Protein AF-G0ZS28-F1 (afdb_monomer_lite)

pLDDT: mean 89.7, std 11.5, range [50.78, 98.5]

Secondary structure (DSSP, 8-state):
--GGGTTS-SSSTTTSGGGHHHHHHHHHHHHH--S-------GGGGTGGGGHHHHHHHHHHHHTT-----

Radius of gyration: 12.56 Å; chains: 1; bounding box: 28×19×32 Å

Sequence (70 aa):
VSGFNRFRNTEAPLDDPKNHQLVVFMDIVNYLKPKYVLMENVVDILKFAGGFLGRYAMGRLVSMNYQARL

Organism: NCBI:txid103351

Structure (mmCIF, N/CA/C/O backbone):
data_AF-G0ZS28-F1
#
_entry.id   AF-G0ZS28-F1
#
loop_
_atom_site.group_PDB
_atom_site.id
_atom_site.type_symbol
_atom_site.label_atom_id
_atom_site.label_alt_id
_atom_site.label_comp_id
_atom_site.label_asym_id
_atom_site.label_entity_id
_atom_site.label_seq_id
_atom_site.pdbx_PDB_ins_code
_atom_site.Cartn_x
_atom_site.Cartn_y
_atom_site.Cartn_z
_atom_site.occupancy
_atom_site.B_iso_or_equiv
_atom_site.auth_seq_id
_atom_site.auth_comp_id
_atom_site.auth_asym_id
_atom_site.auth_atom_id
_atom_site.pdbx_PDB_model_num
ATOM 1 N N . VAL A 1 1 ? 4.925 7.894 -16.222 1.00 50.78 1 VAL A N 1
ATOM 2 C CA . VAL A 1 1 ? 6.123 7.172 -15.753 1.00 50.78 1 VAL A CA 1
ATOM 3 C C . VAL A 1 1 ? 7.206 8.209 -15.566 1.00 50.78 1 VAL A C 1
ATOM 5 O O . VAL A 1 1 ? 7.675 8.748 -16.564 1.00 50.78 1 VAL A O 1
ATOM 8 N N . SER A 1 2 ? 7.518 8.581 -14.324 1.00 54.75 2 SER A N 1
ATOM 9 C CA . SER A 1 2 ? 8.630 9.505 -14.068 1.00 54.75 2 SER A CA 1
ATOM 10 C C . SER A 1 2 ? 9.942 8.966 -14.670 1.00 54.75 2 SER A C 1
ATOM 12 O O . SER A 1 2 ? 10.152 7.751 -14.731 1.00 54.75 2 SER A O 1
ATOM 14 N N . GLY A 1 3 ? 10.847 9.851 -15.101 1.00 58.12 3 GLY A N 1
ATOM 15 C CA . GLY A 1 3 ? 12.148 9.452 -15.665 1.00 58.12 3 GLY A CA 1
ATOM 16 C C . GLY A 1 3 ? 13.016 8.620 -14.705 1.00 58.12 3 GLY A C 1
ATOM 17 O O . GLY A 1 3 ? 13.874 7.862 -15.148 1.00 58.12 3 GLY A O 1
ATOM 18 N N . PHE A 1 4 ? 12.740 8.690 -13.398 1.00 61.09 4 PHE A N 1
ATOM 19 C CA . PHE A 1 4 ? 13.439 7.955 -12.338 1.00 61.09 4 PHE A CA 1
ATOM 20 C C . PHE A 1 4 ? 13.025 6.478 -12.217 1.00 61.09 4 PHE A C 1
ATOM 22 O O . PHE A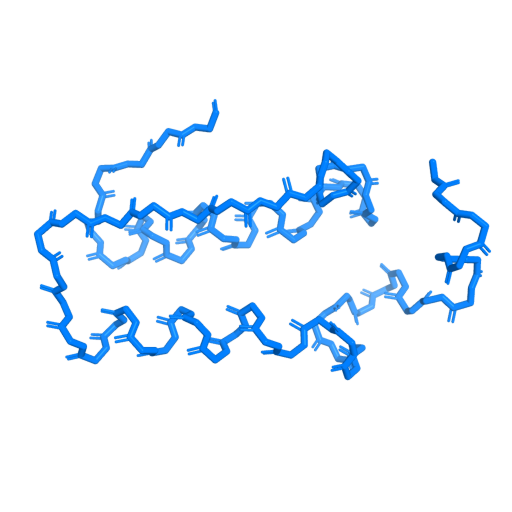 1 4 ? 13.720 5.699 -11.563 1.00 61.09 4 PHE A O 1
ATOM 29 N N . ASN A 1 5 ? 11.910 6.080 -12.840 1.00 60.94 5 ASN A N 1
ATOM 30 C CA . ASN A 1 5 ? 11.386 4.711 -12.785 1.00 60.94 5 ASN A CA 1
A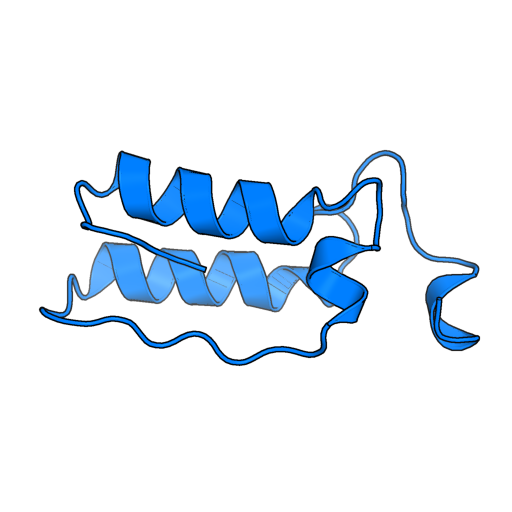TOM 31 C C . ASN A 1 5 ? 11.918 3.803 -13.909 1.00 60.94 5 ASN A C 1
ATOM 33 O O . ASN A 1 5 ? 11.570 2.627 -13.950 1.00 60.94 5 ASN A O 1
ATOM 37 N N . ARG A 1 6 ? 12.772 4.323 -14.805 1.00 61.16 6 ARG A N 1
ATOM 38 C CA . ARG A 1 6 ? 13.263 3.605 -15.996 1.00 61.16 6 ARG A CA 1
ATOM 39 C C . ARG A 1 6 ? 14.114 2.366 -15.679 1.00 61.16 6 ARG A C 1
ATOM 41 O O . ARG A 1 6 ? 14.122 1.439 -16.474 1.00 61.16 6 ARG A O 1
ATOM 48 N N . PHE A 1 7 ? 14.797 2.351 -14.532 1.00 67.69 7 PHE A N 1
ATOM 49 C CA . PHE A 1 7 ? 15.676 1.255 -14.092 1.00 67.69 7 PHE A CA 1
ATOM 50 C C . PHE A 1 7 ? 15.123 0.481 -12.887 1.00 67.69 7 PHE A C 1
ATOM 52 O O . PHE A 1 7 ? 15.872 -0.212 -12.205 1.00 67.69 7 PHE A O 1
ATOM 59 N N . ARG A 1 8 ? 13.836 0.654 -12.560 1.00 75.00 8 AR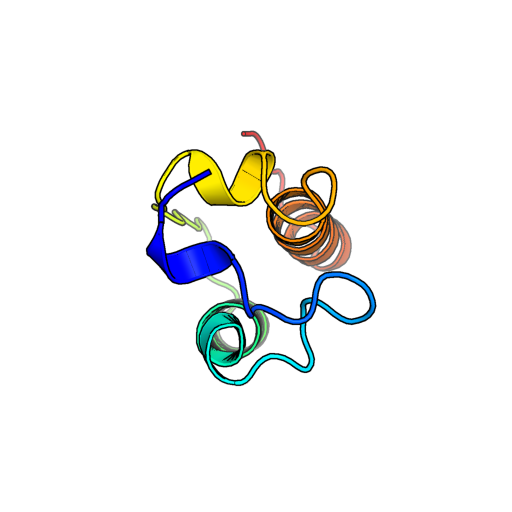G A N 1
ATOM 60 C CA . ARG A 1 8 ? 13.228 -0.051 -11.429 1.00 75.00 8 ARG A CA 1
ATOM 61 C C . ARG A 1 8 ? 12.904 -1.494 -11.787 1.00 75.00 8 ARG A C 1
ATOM 63 O O . ARG A 1 8 ? 12.565 -1.792 -12.934 1.00 75.00 8 ARG A O 1
ATOM 70 N N . ASN A 1 9 ? 12.944 -2.361 -10.780 1.00 80.69 9 ASN A N 1
ATOM 71 C CA . ASN A 1 9 ? 12.554 -3.753 -10.945 1.00 80.69 9 ASN A CA 1
ATOM 72 C C . ASN A 1 9 ? 11.031 -3.840 -11.121 1.00 80.69 9 ASN A C 1
ATOM 74 O O . ASN A 1 9 ? 10.266 -3.667 -10.174 1.00 80.69 9 ASN A O 1
ATOM 78 N N . THR A 1 10 ? 10.587 -4.038 -12.361 1.00 82.75 10 THR A N 1
ATOM 79 C CA . THR A 1 10 ? 9.158 -4.158 -12.688 1.00 82.75 10 THR A CA 1
ATOM 80 C C . THR A 1 10 ? 8.643 -5.589 -12.572 1.00 82.75 10 THR A C 1
ATOM 82 O O . THR A 1 10 ? 7.436 -5.765 -12.423 1.00 82.75 10 THR A O 1
ATOM 85 N N . GLU A 1 11 ? 9.534 -6.584 -12.584 1.00 86.06 11 GLU A N 1
ATOM 86 C CA . GLU A 1 11 ? 9.193 -8.003 -12.442 1.00 86.06 11 GLU A CA 1
ATOM 87 C C . GLU A 1 11 ? 8.939 -8.376 -10.978 1.00 86.06 11 GLU A C 1
ATOM 89 O O . GLU A 1 11 ? 7.947 -9.035 -10.674 1.00 86.06 11 GLU A O 1
ATOM 94 N N . ALA A 1 12 ? 9.772 -7.867 -10.063 1.00 86.88 12 ALA A N 1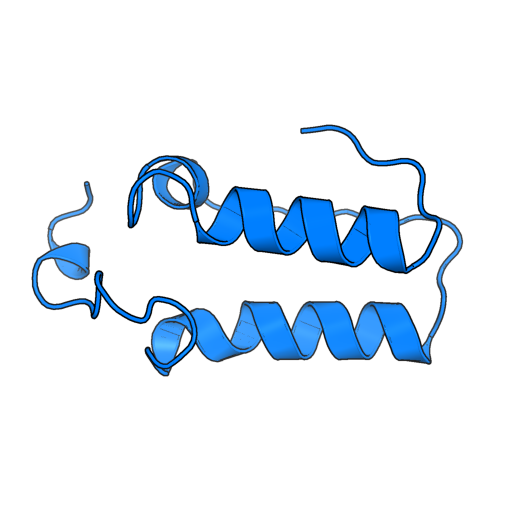
ATOM 95 C CA . ALA A 1 12 ? 9.592 -7.993 -8.617 1.00 86.88 12 ALA A CA 1
ATOM 96 C C . ALA A 1 12 ? 9.559 -6.607 -7.936 1.00 86.88 12 ALA A C 1
ATOM 98 O O . ALA A 1 12 ? 10.546 -6.165 -7.341 1.00 86.88 12 ALA A O 1
ATOM 99 N N . PRO A 1 13 ? 8.417 -5.890 -7.996 1.00 86.12 13 PRO A N 1
ATOM 100 C CA . PRO A 1 13 ? 8.284 -4.524 -7.484 1.00 86.12 13 PRO A CA 1
ATOM 101 C C . PRO A 1 13 ? 8.606 -4.343 -5.998 1.00 86.12 13 PRO A C 1
ATOM 103 O O . PRO A 1 13 ? 9.009 -3.252 -5.605 1.00 86.12 13 PRO A O 1
ATOM 106 N N . LEU A 1 14 ? 8.387 -5.364 -5.164 1.00 86.25 14 LEU A N 1
ATOM 107 C CA . LEU A 1 14 ? 8.628 -5.289 -3.715 1.00 86.25 14 LEU A CA 1
ATOM 108 C C . LEU A 1 14 ? 10.087 -5.541 -3.333 1.00 86.25 14 LEU A C 1
ATOM 110 O O . LEU A 1 14 ? 10.511 -5.067 -2.283 1.00 86.25 14 LEU A O 1
ATOM 114 N N . ASP A 1 15 ? 10.844 -6.224 -4.193 1.00 88.44 15 ASP A N 1
ATOM 115 C CA . ASP A 1 15 ? 12.273 -6.475 -3.985 1.00 88.44 15 ASP A CA 1
ATOM 116 C C . ASP A 1 15 ? 13.111 -5.234 -4.327 1.00 88.44 15 ASP A C 1
ATOM 118 O O . ASP A 1 15 ? 14.286 -5.148 -3.974 1.00 88.44 15 ASP A O 1
ATOM 122 N N . ASP A 1 16 ? 12.511 -4.240 -4.996 1.00 86.38 16 ASP A N 1
ATOM 123 C CA . ASP A 1 16 ? 13.134 -2.936 -5.181 1.00 86.38 16 ASP A CA 1
ATOM 124 C C . ASP A 1 16 ? 13.263 -2.236 -3.813 1.00 86.38 16 A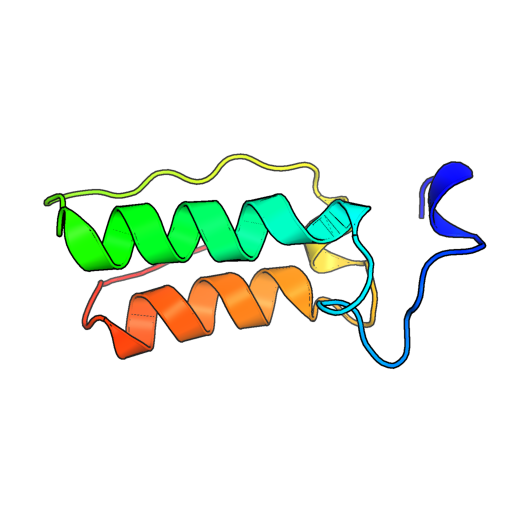SP A C 1
ATOM 126 O O . ASP A 1 16 ? 12.246 -1.902 -3.188 1.00 86.38 16 ASP A O 1
ATOM 130 N N . PRO A 1 17 ? 14.490 -1.938 -3.344 1.00 85.44 17 PRO A N 1
ATOM 131 C CA . PRO A 1 17 ? 14.707 -1.326 -2.036 1.00 85.44 17 PRO A CA 1
ATOM 132 C C . PRO A 1 17 ? 13.996 0.027 -1.894 1.00 85.44 17 PRO A C 1
ATOM 134 O O . PRO A 1 17 ? 13.660 0.435 -0.781 1.00 85.44 17 PRO A O 1
ATOM 137 N N . LYS A 1 18 ? 13.693 0.717 -3.003 1.00 83.94 18 LYS A N 1
ATOM 138 C CA . LYS A 1 18 ? 12.955 1.988 -2.980 1.00 83.94 18 LYS A CA 1
ATOM 139 C C . LYS A 1 18 ? 11.470 1.826 -2.658 1.00 83.94 18 LYS A C 1
ATOM 141 O O . LYS A 1 18 ? 10.834 2.819 -2.315 1.00 83.94 18 LYS A O 1
ATOM 146 N N . ASN A 1 19 ? 10.914 0.620 -2.767 1.00 89.75 19 ASN A N 1
ATOM 147 C CA . ASN A 1 19 ? 9.518 0.335 -2.430 1.00 89.75 19 ASN A CA 1
ATOM 148 C C . ASN A 1 19 ? 9.370 -0.320 -1.044 1.00 89.75 19 ASN A C 1
ATOM 150 O O . ASN A 1 19 ? 8.246 -0.491 -0.573 1.00 89.75 19 ASN A O 1
ATOM 154 N N . HIS A 1 20 ? 10.475 -0.623 -0.350 1.00 92.88 20 HIS A N 1
ATOM 155 C CA . HIS A 1 20 ? 10.464 -1.308 0.947 1.00 92.88 20 HIS A CA 1
ATOM 156 C C . HIS A 1 20 ? 9.654 -0.570 2.029 1.00 92.88 20 HIS A C 1
ATOM 158 O O . HIS A 1 20 ? 8.993 -1.201 2.850 1.00 92.88 20 HIS A O 1
ATOM 164 N N . GLN A 1 21 ? 9.613 0.768 1.996 1.00 94.00 21 GLN A N 1
ATOM 165 C CA . GLN A 1 21 ? 8.816 1.559 2.944 1.00 94.00 21 GLN A CA 1
ATOM 166 C C . GLN A 1 21 ? 7.314 1.237 2.895 1.00 94.00 21 GLN A C 1
ATOM 168 O O . GLN A 1 21 ? 6.641 1.353 3.916 1.00 94.00 21 GLN A O 1
ATOM 173 N N . LEU A 1 22 ? 6.788 0.788 1.749 1.00 95.25 22 LEU A N 1
ATOM 174 C CA . LEU A 1 22 ? 5.395 0.348 1.646 1.00 95.25 22 LEU A CA 1
ATOM 175 C C . LEU A 1 22 ? 5.137 -0.894 2.508 1.00 95.25 22 LEU A C 1
ATOM 177 O O . LEU A 1 22 ? 4.093 -0.994 3.151 1.00 95.25 22 LEU A O 1
ATOM 181 N N . VAL A 1 23 ? 6.092 -1.827 2.534 1.00 95.69 23 VAL A N 1
ATOM 182 C CA . VAL A 1 23 ? 6.025 -3.038 3.363 1.00 95.69 23 VAL A CA 1
ATOM 183 C C . VAL A 1 23 ? 6.081 -2.648 4.836 1.00 95.69 23 VAL A C 1
ATOM 185 O O . VAL A 1 23 ? 5.168 -2.989 5.583 1.00 95.69 23 VAL A O 1
ATOM 188 N N . VAL A 1 24 ? 7.065 -1.828 5.215 1.00 97.19 24 VAL A N 1
ATOM 189 C CA . VAL A 1 24 ? 7.234 -1.352 6.597 1.00 97.19 24 VAL A CA 1
ATOM 190 C C . VAL A 1 24 ? 5.990 -0.614 7.096 1.00 97.19 24 VAL A C 1
ATOM 192 O O . VAL A 1 24 ? 5.531 -0.867 8.207 1.00 97.19 24 VAL A O 1
ATOM 195 N N . PHE A 1 25 ? 5.393 0.261 6.279 1.00 97.69 25 PHE A N 1
ATOM 196 C CA . PHE A 1 25 ? 4.153 0.949 6.645 1.00 97.69 25 PHE A CA 1
ATOM 197 C C . PHE A 1 25 ? 3.020 -0.043 6.936 1.00 97.69 25 PHE A C 1
ATOM 199 O O . PHE A 1 25 ? 2.326 0.087 7.944 1.00 97.69 25 PHE A O 1
ATOM 206 N N . MET A 1 26 ? 2.841 -1.053 6.080 1.00 97.75 26 MET A N 1
ATOM 207 C CA . MET A 1 26 ? 1.805 -2.068 6.280 1.00 97.75 26 MET A CA 1
ATOM 208 C C . MET A 1 26 ? 2.066 -2.944 7.504 1.00 97.75 26 MET A C 1
ATOM 210 O O . MET A 1 26 ? 1.111 -3.361 8.158 1.00 97.75 26 MET A O 1
ATOM 214 N N . ASP A 1 27 ? 3.326 -3.202 7.842 1.00 97.81 27 ASP A N 1
ATOM 215 C CA . ASP A 1 27 ? 3.684 -3.947 9.048 1.00 97.81 27 ASP A CA 1
ATOM 216 C C . ASP A 1 27 ? 3.394 -3.133 10.318 1.00 97.81 27 ASP A C 1
ATOM 218 O O . ASP A 1 27 ? 2.850 -3.676 11.281 1.00 97.81 27 ASP A O 1
ATOM 222 N N . ILE A 1 28 ? 3.638 -1.817 10.299 1.00 98.44 28 ILE A N 1
ATOM 223 C CA . ILE A 1 28 ? 3.250 -0.906 11.390 1.00 98.44 28 ILE A CA 1
ATOM 224 C C . ILE A 1 28 ? 1.726 -0.887 11.566 1.00 98.44 28 ILE A C 1
ATOM 226 O O . ILE A 1 28 ? 1.237 -1.000 12.692 1.00 98.44 28 ILE A O 1
ATOM 230 N N . VAL A 1 29 ? 0.965 -0.781 10.470 1.00 98.31 29 VAL A N 1
ATOM 231 C CA . VAL A 1 29 ? -0.507 -0.838 10.508 1.00 98.31 29 VAL A CA 1
ATOM 232 C C . VAL A 1 29 ? -0.985 -2.166 11.092 1.00 98.31 29 VAL A C 1
ATOM 234 O O . VAL A 1 29 ? -1.849 -2.167 11.969 1.00 98.31 29 VAL A O 1
ATOM 237 N N . ASN A 1 30 ? -0.402 -3.286 10.659 1.00 97.94 30 ASN A N 1
ATOM 238 C CA . ASN A 1 30 ? -0.760 -4.613 11.155 1.00 97.94 30 ASN A CA 1
ATOM 239 C C . ASN A 1 30 ? -0.467 -4.781 12.653 1.00 97.94 30 ASN A C 1
ATOM 241 O O . ASN A 1 30 ? -1.243 -5.406 13.376 1.00 97.94 30 ASN A O 1
ATOM 245 N N . TYR A 1 31 ? 0.651 -4.220 13.116 1.00 98.38 31 TYR A N 1
ATOM 246 C CA . TYR A 1 31 ? 1.060 -4.288 14.513 1.00 98.38 31 TYR A CA 1
ATOM 247 C C . TYR A 1 31 ? 0.171 -3.425 15.417 1.00 98.38 31 TYR A C 1
ATOM 249 O O . TYR A 1 31 ? -0.347 -3.912 16.421 1.00 98.38 31 TYR A O 1
ATOM 257 N N . LEU A 1 32 ? -0.039 -2.155 15.054 1.00 98.50 32 LEU A N 1
ATOM 258 C CA . LEU A 1 32 ? -0.774 -1.196 15.887 1.00 98.50 32 LEU A CA 1
ATOM 259 C C . LEU A 1 32 ? -2.297 -1.328 15.779 1.00 98.50 32 LEU A C 1
ATOM 261 O O . LEU A 1 32 ? -3.003 -0.904 16.691 1.00 98.50 32 LEU A O 1
ATOM 265 N N . LYS A 1 33 ? -2.807 -1.878 14.671 1.00 97.94 33 LYS A N 1
ATOM 266 C CA . LYS A 1 33 ? -4.242 -2.029 14.375 1.00 97.94 33 LYS A CA 1
ATOM 267 C C . LYS A 1 33 ? -5.058 -0.747 14.628 1.00 97.94 33 LYS A C 1
ATOM 269 O O . LYS A 1 33 ? -6.041 -0.774 15.374 1.00 97.94 33 LYS A O 1
ATOM 274 N N . PRO A 1 34 ? -4.678 0.401 14.033 1.00 98.44 34 PRO A N 1
ATOM 275 C CA . PRO A 1 34 ? -5.407 1.651 14.230 1.00 98.44 34 PRO A CA 1
ATOM 276 C C . PRO A 1 34 ? -6.838 1.550 13.686 1.00 98.44 34 PRO A C 1
ATOM 278 O O . PRO A 1 34 ? -7.101 0.800 12.753 1.00 98.44 34 PRO A O 1
ATOM 281 N N . LYS A 1 35 ? -7.774 2.356 14.201 1.00 98.00 35 LYS A N 1
ATOM 282 C CA . LYS A 1 35 ? -9.164 2.364 13.701 1.00 98.00 35 LYS A CA 1
ATOM 283 C C . LYS A 1 35 ? -9.280 2.852 12.249 1.00 98.00 35 LYS A C 1
ATOM 285 O O . LYS A 1 35 ? -10.165 2.413 11.522 1.00 98.00 35 LYS A O 1
ATOM 290 N N . TYR A 1 36 ? -8.393 3.755 11.836 1.00 98.00 36 TYR A N 1
ATOM 291 C CA . TYR A 1 36 ? -8.369 4.339 10.497 1.00 98.00 36 TYR A CA 1
ATOM 292 C C . TYR A 1 36 ? -6.938 4.382 9.968 1.00 98.00 36 TYR A C 1
ATOM 294 O O . TYR A 1 36 ? -5.997 4.593 10.733 1.00 98.00 36 TYR A O 1
ATOM 302 N N . VAL A 1 37 ? -6.792 4.213 8.655 1.00 98.00 37 VAL A N 1
ATOM 303 C CA . VAL A 1 37 ? -5.514 4.283 7.940 1.00 98.00 37 VAL A CA 1
ATOM 304 C C . VAL A 1 37 ? -5.683 5.240 6.767 1.00 98.00 37 VAL A C 1
ATOM 306 O O . VAL A 1 37 ? -6.632 5.113 5.996 1.00 98.00 37 VAL A O 1
ATOM 309 N N . LEU A 1 38 ? -4.755 6.185 6.628 1.00 97.56 38 LEU A N 1
ATOM 310 C CA . LEU A 1 38 ? -4.632 7.052 5.462 1.00 97.56 38 LEU A CA 1
ATOM 311 C C . LEU A 1 38 ? -3.223 6.874 4.894 1.00 97.56 38 LEU A C 1
ATOM 313 O O . LEU A 1 38 ? -2.244 7.098 5.601 1.00 97.56 38 LEU A O 1
ATOM 317 N N . MET A 1 39 ? -3.131 6.458 3.634 1.00 96.69 39 MET A N 1
ATOM 318 C CA . MET A 1 39 ? -1.870 6.304 2.912 1.00 96.69 39 MET A CA 1
ATOM 319 C C . MET A 1 39 ? -1.885 7.236 1.703 1.00 96.69 39 MET A C 1
ATOM 321 O O . MET A 1 39 ? -2.600 6.986 0.737 1.00 96.69 39 MET A O 1
ATOM 325 N N . GLU A 1 40 ? -1.103 8.309 1.768 1.00 95.69 40 GLU A N 1
ATOM 326 C CA . GLU A 1 40 ? -0.892 9.230 0.650 1.00 95.69 40 GLU A CA 1
ATOM 327 C C . GLU A 1 40 ? 0.312 8.766 -0.182 1.00 95.69 40 GLU A C 1
ATOM 329 O O . GLU A 1 40 ? 1.284 8.227 0.355 1.00 95.69 40 GLU A O 1
ATOM 334 N N . ASN A 1 41 ? 0.212 8.893 -1.506 1.00 93.62 41 ASN A N 1
ATOM 335 C CA . ASN A 1 41 ? 1.305 8.604 -2.425 1.00 93.62 41 ASN A CA 1
ATOM 336 C C . ASN A 1 41 ? 1.061 9.268 -3.788 1.00 93.62 41 ASN A C 1
ATOM 338 O O . ASN A 1 41 ? -0.066 9.611 -4.152 1.00 93.62 41 ASN A O 1
ATOM 342 N N . VAL A 1 42 ? 2.108 9.338 -4.609 1.00 91.81 42 VAL A N 1
ATOM 343 C CA . VAL A 1 42 ? 2.010 9.819 -5.988 1.00 91.81 42 VAL A CA 1
ATOM 344 C C . VAL A 1 42 ? 1.211 8.852 -6.867 1.00 91.81 42 VAL A C 1
ATOM 346 O O . VAL A 1 42 ? 1.334 7.633 -6.755 1.00 91.81 42 VAL A O 1
ATOM 349 N N . VAL A 1 43 ? 0.466 9.392 -7.839 1.00 91.00 43 VAL A N 1
ATOM 350 C CA . VAL A 1 43 ? -0.381 8.620 -8.780 1.00 91.00 43 VAL A CA 1
ATOM 351 C C . VAL A 1 43 ? 0.392 7.521 -9.527 1.00 91.00 43 VAL A C 1
ATOM 353 O O . VAL A 1 43 ? -0.182 6.510 -9.934 1.00 91.00 43 VAL A O 1
ATOM 356 N N . ASP A 1 44 ? 1.708 7.678 -9.693 1.00 89.06 44 ASP A N 1
ATOM 357 C CA . ASP A 1 44 ? 2.570 6.676 -10.327 1.00 89.06 44 ASP A CA 1
ATOM 358 C C . ASP A 1 44 ? 2.559 5.316 -9.594 1.00 89.06 44 ASP A C 1
ATOM 360 O O . ASP A 1 44 ? 2.838 4.306 -10.240 1.00 89.06 44 ASP A O 1
ATOM 364 N N . ILE A 1 45 ? 2.146 5.235 -8.319 1.00 89.75 45 ILE A N 1
ATOM 365 C CA . ILE A 1 45 ? 1.951 3.958 -7.603 1.00 89.75 45 ILE A CA 1
ATOM 366 C C . ILE A 1 45 ? 0.910 3.044 -8.278 1.00 89.75 45 ILE A C 1
ATOM 368 O O . ILE A 1 45 ? 1.021 1.818 -8.223 1.00 89.75 45 ILE A O 1
ATOM 372 N N . LEU A 1 46 ? -0.074 3.638 -8.963 1.00 91.75 46 LEU A N 1
ATOM 373 C CA . LEU A 1 46 ? -1.118 2.929 -9.711 1.00 91.75 46 LEU A CA 1
ATOM 374 C C . LEU A 1 46 ? -0.712 2.621 -11.155 1.00 91.75 46 LEU A C 1
ATOM 376 O O . LEU A 1 46 ? -1.364 1.822 -11.821 1.00 91.75 46 LEU A O 1
ATOM 380 N N . LYS A 1 47 ? 0.362 3.242 -11.649 1.00 88.88 47 LYS A N 1
ATOM 381 C CA . LYS A 1 47 ? 0.864 3.057 -13.020 1.00 88.88 47 LYS A CA 1
ATOM 382 C C . LYS A 1 47 ? 2.062 2.110 -13.067 1.00 88.88 47 LYS A C 1
ATOM 384 O O . LYS A 1 47 ? 2.239 1.385 -14.043 1.00 88.88 47 LYS A O 1
ATOM 389 N N . PHE A 1 48 ? 2.894 2.113 -12.028 1.00 85.88 48 PHE A N 1
ATOM 390 C CA . PHE A 1 48 ? 4.105 1.304 -11.944 1.00 85.88 48 PHE A CA 1
ATOM 391 C C . PHE A 1 48 ? 3.785 -0.197 -11.888 1.00 85.88 48 PHE A C 1
ATOM 393 O O . PHE A 1 48 ? 2.898 -0.611 -11.143 1.00 85.88 48 PHE A O 1
ATOM 400 N N . ALA A 1 49 ? 4.507 -1.001 -12.680 1.00 87.31 49 ALA A N 1
ATOM 401 C CA . ALA A 1 49 ? 4.343 -2.458 -12.768 1.00 87.31 49 ALA A CA 1
ATOM 402 C C . ALA A 1 49 ? 2.867 -2.902 -12.909 1.00 87.31 49 ALA A C 1
ATOM 404 O O . ALA A 1 49 ? 2.386 -3.782 -12.196 1.00 87.31 49 ALA A O 1
ATOM 405 N N . GLY A 1 50 ? 2.099 -2.221 -13.770 1.00 87.00 50 GLY A N 1
ATOM 406 C CA . GLY A 1 50 ? 0.670 -2.507 -13.960 1.00 87.00 50 GLY A CA 1
ATOM 407 C C . GLY A 1 50 ? -0.186 -2.246 -12.713 1.00 87.00 50 GLY A C 1
ATOM 408 O O . GLY A 1 50 ? -1.164 -2.955 -12.482 1.00 87.00 50 GLY A O 1
ATOM 409 N N . GLY A 1 51 ? 0.213 -1.286 -11.874 1.00 90.75 51 GLY A N 1
ATOM 410 C CA . GLY A 1 51 ? -0.475 -0.932 -10.630 1.00 90.75 51 GLY A CA 1
ATOM 411 C C . GLY A 1 51 ? -0.243 -1.917 -9.485 1.00 90.75 51 GLY A C 1
ATOM 412 O O . GLY A 1 51 ? -1.042 -1.969 -8.548 1.00 90.75 51 GLY A O 1
ATOM 413 N N . PHE A 1 52 ? 0.827 -2.718 -9.547 1.00 93.38 52 PHE A N 1
ATOM 414 C CA . PHE A 1 52 ? 1.123 -3.745 -8.546 1.00 93.38 52 PHE A CA 1
ATOM 415 C C . PHE A 1 52 ? 1.156 -3.189 -7.118 1.00 93.38 52 PHE A C 1
ATOM 417 O O . PHE A 1 52 ? 0.502 -3.747 -6.243 1.00 93.38 52 PHE A O 1
ATOM 424 N N . LEU A 1 53 ? 1.861 -2.078 -6.882 1.00 92.88 53 LEU A N 1
ATOM 425 C CA . LEU A 1 53 ? 2.024 -1.513 -5.536 1.00 92.88 53 LEU A CA 1
ATOM 426 C C . LEU A 1 53 ? 0.688 -1.047 -4.935 1.00 92.88 53 LEU A C 1
ATOM 428 O O . LEU A 1 53 ? 0.424 -1.298 -3.761 1.00 92.88 53 LEU A O 1
ATOM 432 N N . GLY A 1 54 ? -0.186 -0.437 -5.742 1.00 94.56 54 GLY A N 1
ATOM 433 C CA . GLY A 1 54 ? -1.531 -0.057 -5.303 1.00 94.56 54 GLY A CA 1
ATOM 434 C C . GLY A 1 54 ? -2.405 -1.268 -4.965 1.00 94.56 54 GLY A C 1
ATOM 435 O O . GLY A 1 54 ? -3.042 -1.302 -3.913 1.00 94.56 54 GLY A O 1
ATOM 436 N N . ARG A 1 55 ? -2.385 -2.307 -5.814 1.00 95.06 55 ARG A N 1
ATOM 437 C CA . ARG A 1 55 ? -3.104 -3.566 -5.544 1.00 95.06 55 ARG A CA 1
ATOM 438 C C . ARG A 1 55 ? -2.559 -4.284 -4.311 1.00 95.06 55 ARG A C 1
ATOM 440 O O . ARG A 1 55 ? -3.346 -4.803 -3.527 1.00 95.06 55 ARG A O 1
ATOM 447 N N . TYR A 1 56 ? -1.242 -4.274 -4.117 1.00 95.50 56 TYR A N 1
ATOM 448 C CA . TYR A 1 56 ? -0.591 -4.813 -2.926 1.00 95.50 56 TYR A CA 1
ATOM 449 C C . TYR A 1 56 ? -1.072 -4.094 -1.663 1.00 95.50 56 TYR A C 1
ATOM 451 O O . TYR A 1 56 ? -1.502 -4.749 -0.715 1.00 95.50 56 TYR A O 1
ATOM 459 N N . ALA A 1 57 ? -1.073 -2.758 -1.667 1.00 96.25 57 ALA A N 1
ATOM 460 C CA . ALA A 1 57 ? -1.543 -1.971 -0.532 1.00 96.25 57 ALA A CA 1
ATOM 461 C C . ALA A 1 57 ? -3.016 -2.278 -0.194 1.00 96.25 57 ALA A C 1
ATOM 463 O O . ALA A 1 57 ? -3.348 -2.575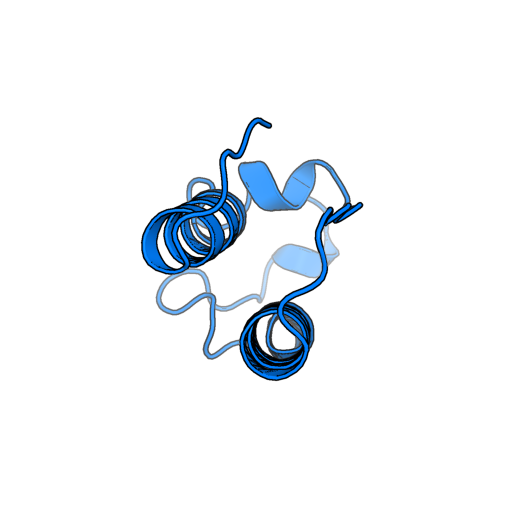 0.955 1.00 96.25 57 ALA A O 1
ATOM 464 N N . MET A 1 58 ? -3.888 -2.295 -1.205 1.00 96.62 58 MET A N 1
ATOM 465 C CA . MET A 1 58 ? -5.301 -2.640 -1.031 1.00 96.62 58 MET A CA 1
ATOM 466 C C . MET A 1 58 ? -5.482 -4.065 -0.488 1.00 96.62 58 MET A C 1
ATOM 468 O O . MET A 1 58 ? -6.208 -4.275 0.481 1.00 96.62 58 MET A O 1
ATOM 472 N N . GLY A 1 59 ? -4.777 -5.039 -1.071 1.00 97.06 59 GLY A N 1
ATOM 473 C CA . GLY A 1 59 ? -4.831 -6.440 -0.655 1.00 97.06 59 GLY A CA 1
ATOM 474 C C . GLY A 1 59 ? -4.391 -6.642 0.794 1.00 97.06 59 GLY A C 1
ATOM 475 O O . GLY A 1 59 ? -5.047 -7.375 1.532 1.00 97.06 59 GLY A O 1
ATOM 476 N N . ARG A 1 60 ? -3.341 -5.936 1.239 1.00 96.88 60 ARG A N 1
ATOM 477 C CA . ARG A 1 60 ? -2.890 -5.966 2.639 1.00 96.88 60 ARG A CA 1
ATOM 478 C C . ARG A 1 60 ? -3.969 -5.443 3.583 1.00 96.88 60 ARG A C 1
ATOM 480 O O . ARG A 1 60 ? -4.279 -6.125 4.556 1.00 96.88 60 ARG A O 1
ATOM 487 N N . LEU A 1 61 ? -4.583 -4.297 3.287 1.00 97.62 61 LEU A N 1
ATOM 488 C CA . LEU A 1 61 ? -5.657 -3.739 4.120 1.00 97.62 61 LEU A CA 1
ATOM 489 C C . LEU A 1 61 ? -6.862 -4.687 4.212 1.00 97.62 61 LEU A C 1
ATOM 491 O O . LEU A 1 61 ? -7.319 -4.983 5.316 1.00 97.62 61 LEU A O 1
ATOM 495 N N . VAL A 1 62 ? -7.315 -5.235 3.081 1.00 97.69 62 VAL A N 1
ATOM 496 C CA . VAL A 1 62 ? -8.425 -6.202 3.053 1.00 97.69 62 VAL A CA 1
ATOM 497 C C . VAL A 1 62 ? -8.074 -7.478 3.828 1.00 97.69 62 VAL A C 1
ATOM 499 O O . VAL A 1 62 ? -8.891 -7.943 4.617 1.00 97.69 62 VAL A O 1
ATOM 502 N N . SER A 1 63 ? -6.850 -8.008 3.695 1.00 97.56 63 SER A N 1
ATOM 503 C CA . SER A 1 63 ? -6.402 -9.188 4.461 1.00 97.56 63 SER A CA 1
ATOM 504 C C . SER A 1 63 ? -6.332 -8.950 5.974 1.00 97.56 63 SER A C 1
ATOM 506 O O . SER A 1 63 ? -6.462 -9.886 6.757 1.00 97.56 63 SER A O 1
ATOM 508 N N . MET A 1 64 ? -6.167 -7.691 6.390 1.00 97.44 64 MET A N 1
ATOM 509 C CA . MET A 1 64 ? -6.208 -7.261 7.789 1.00 97.44 64 MET A CA 1
ATOM 510 C C . MET A 1 64 ? -7.638 -6.940 8.265 1.00 97.44 64 MET A C 1
ATOM 512 O O . MET A 1 64 ? -7.813 -6.438 9.373 1.00 97.44 64 MET A O 1
ATOM 516 N N . ASN A 1 65 ? -8.662 -7.242 7.456 1.00 97.44 65 ASN A N 1
ATOM 517 C CA . ASN A 1 65 ? -10.080 -6.954 7.698 1.00 97.44 65 ASN A CA 1
ATOM 518 C C . ASN A 1 65 ? -10.423 -5.456 7.795 1.00 97.44 65 ASN A C 1
ATOM 520 O O . ASN A 1 65 ? -11.407 -5.079 8.435 1.00 97.44 65 ASN A O 1
ATOM 524 N N . TYR A 1 66 ? -9.647 -4.588 7.141 1.00 98.12 66 TYR A N 1
ATOM 525 C CA . TYR A 1 66 ? -10.028 -3.188 6.974 1.00 98.12 66 TYR A CA 1
ATOM 526 C C . TYR A 1 66 ? -11.015 -3.022 5.820 1.00 98.12 66 TYR A C 1
ATOM 528 O O . TYR A 1 66 ? -10.847 -3.593 4.743 1.00 98.12 66 TYR A O 1
ATOM 536 N N . GLN A 1 67 ? -12.003 -2.149 6.017 1.00 98.06 67 GLN A N 1
ATOM 537 C CA . GLN A 1 67 ? -12.738 -1.559 4.901 1.00 98.06 67 GLN A CA 1
ATOM 538 C C . GLN A 1 67 ? -11.813 -0.558 4.207 1.00 98.06 67 GLN A C 1
ATOM 540 O O . GLN A 1 67 ? -11.314 0.372 4.844 1.00 98.06 67 GLN A O 1
ATOM 545 N N . ALA A 1 68 ? -11.568 -0.755 2.916 1.00 96.75 68 ALA A N 1
ATOM 546 C CA . ALA A 1 68 ? -10.609 0.033 2.157 1.00 96.75 68 ALA A CA 1
ATOM 547 C C . ALA A 1 68 ? -11.221 0.535 0.842 1.00 96.75 68 ALA A C 1
ATOM 549 O O . ALA A 1 68 ? -12.090 -0.108 0.255 1.00 96.75 68 ALA A O 1
ATOM 550 N N . ARG A 1 69 ? -10.772 1.714 0.401 1.00 95.38 69 ARG A N 1
ATOM 551 C CA . ARG A 1 69 ? -11.160 2.369 -0.856 1.00 95.38 69 ARG A CA 1
ATOM 552 C C . ARG A 1 69 ? -9.974 3.159 -1.405 1.00 95.38 69 ARG A C 1
ATOM 554 O O . ARG A 1 69 ? -9.120 3.566 -0.615 1.00 95.38 69 ARG A O 1
ATOM 561 N N . LEU A 1 70 ? -9.937 3.363 -2.720 1.00 85.88 70 LEU A N 1
ATOM 562 C CA . LEU A 1 70 ? -8.881 4.094 -3.423 1.00 85.88 70 LEU A CA 1
ATOM 563 C C . LEU A 1 70 ? -9.482 5.142 -4.356 1.00 85.88 70 LEU A C 1
ATOM 565 O O . LEU A 1 70 ? -10.527 4.824 -4.965 1.00 85.88 70 LEU A O 1
#

InterPro domains:
  IPR029063 S-adenosyl-L-methionine-dependent methyltransferase superfamily [G3DSA:3.40.50.150] (1-70)
  IPR029063 S-adenosyl-L-methionine-dependent methyltransferase superfamily [SSF53335] (9-68)
  IPR050390 DNA Cytosine-5 Methyltransferase [PTHR10629] (2-70)

Foldseek 3Di:
DPPVCPPADLVDNCVGPVLVVLVVVLVVCLVVVDPDDDDDDDPCCCVGSVNVNVVVSVVSCVVSVHDDDD